Protein AF-A0A8K0T994-F1 (afdb_monomer_lite)

Sequence (136 aa):
MDVIMRNAWLGTIPQGVGILVTHGPPRAHLDLLNAGCNNLLRELWRVRPRLHVFGHIHAGAGTETAGFDGLQAAYERTVIAKGGLWDLVATVWHFVGALVTRVFKGEEFERCILVNAAMVSGMRDKLTMEAVTVVI

Organism: NCBI:txid40658

pLDDT: mean 87.73, std 12.41, range [35.34, 98.5]

InterPro domains:
  IPR029052 Metallo-dependent phosphatase-like [G3DSA:3.60.21.10] (4-81)
  IPR029052 Metallo-dependent phosphatase-like [SSF56300] (10-62)
  IPR051693 UPF0046 metallophosphoesterase [PTHR12905] (9-121)

Structure (mmCIF, N/CA/C/O backbone):
data_AF-A0A8K0T994-F1
#
_entry.id   AF-A0A8K0T994-F1
#
loop_
_atom_site.group_PDB
_atom_site.id
_atom_site.type_symbol
_atom_site.label_atom_id
_atom_site.label_alt_id
_atom_site.label_comp_id
_atom_site.label_asym_id
_atom_site.label_entity_id
_atom_site.label_seq_id
_atom_site.pdbx_PDB_ins_code
_atom_site.Cartn_x
_atom_site.Cartn_y
_atom_site.Cartn_z
_atom_site.occupancy
_atom_site.B_iso_or_equiv
_atom_site.auth_seq_id
_atom_site.auth_comp_id
_atom_site.auth_asym_id
_atom_site.auth_atom_id
_atom_site.pdbx_PDB_model_num
ATOM 1 N N . MET A 1 1 ? -10.431 4.262 -32.042 1.00 35.34 1 MET A N 1
ATOM 2 C CA . MET A 1 1 ? -10.907 3.080 -31.290 1.00 35.34 1 MET A CA 1
ATOM 3 C C . MET A 1 1 ? -10.736 3.400 -29.820 1.00 35.34 1 MET A C 1
ATOM 5 O O . MET A 1 1 ? -9.673 3.162 -29.263 1.00 35.34 1 MET A O 1
ATOM 9 N N . ASP A 1 2 ? -11.750 4.028 -29.230 1.00 36.06 2 ASP A N 1
ATOM 10 C CA . ASP A 1 2 ? -11.732 4.440 -27.828 1.00 36.06 2 ASP A CA 1
ATOM 11 C C . ASP A 1 2 ? -12.002 3.232 -26.935 1.00 36.06 2 ASP A C 1
ATOM 13 O O . ASP A 1 2 ? -13.146 2.849 -26.685 1.00 36.06 2 ASP A O 1
ATOM 17 N N . VAL A 1 3 ? -10.930 2.604 -26.454 1.00 41.84 3 VAL A N 1
ATOM 18 C CA . VAL A 1 3 ? -11.029 1.698 -25.311 1.00 41.84 3 VAL A CA 1
ATOM 19 C C . VAL A 1 3 ? -11.221 2.577 -24.082 1.00 41.84 3 VAL A C 1
ATOM 21 O O . VAL A 1 3 ? -10.267 3.020 -23.448 1.00 41.84 3 VAL A O 1
ATOM 24 N N . ILE A 1 4 ? -12.481 2.848 -23.750 1.00 46.03 4 ILE A N 1
ATOM 25 C CA . ILE A 1 4 ? -12.864 3.305 -22.416 1.00 46.03 4 ILE A CA 1
ATOM 26 C C . ILE A 1 4 ? -12.347 2.231 -21.452 1.00 46.03 4 ILE A C 1
ATOM 28 O O . ILE A 1 4 ? -12.910 1.138 -21.383 1.00 46.03 4 ILE A O 1
ATOM 32 N N . MET A 1 5 ? -11.240 2.513 -20.757 1.00 52.38 5 MET A N 1
ATOM 33 C CA . MET A 1 5 ? -10.708 1.697 -19.662 1.00 52.38 5 MET A CA 1
ATOM 34 C C . MET A 1 5 ? -11.812 1.534 -18.611 1.00 52.38 5 MET A C 1
ATOM 36 O O . MET A 1 5 ? -11.993 2.381 -17.735 1.00 52.38 5 MET A O 1
ATOM 40 N N . ARG A 1 6 ? -12.606 0.465 -18.725 1.00 62.34 6 ARG A N 1
ATOM 41 C CA . ARG A 1 6 ? -13.602 0.106 -17.719 1.00 62.34 6 ARG A CA 1
ATOM 42 C C . ARG A 1 6 ? -12.863 -0.126 -16.407 1.00 62.34 6 ARG A C 1
ATOM 44 O O . ARG A 1 6 ? -11.866 -0.843 -16.365 1.00 62.34 6 ARG A O 1
ATOM 51 N N . ASN A 1 7 ? -13.348 0.502 -15.342 1.00 77.50 7 ASN A N 1
ATOM 52 C CA . ASN A 1 7 ? -12.821 0.300 -14.003 1.00 77.50 7 ASN A CA 1
ATOM 53 C C . ASN A 1 7 ? -13.120 -1.141 -13.558 1.00 77.50 7 ASN A C 1
ATOM 55 O O . ASN A 1 7 ? -14.180 -1.406 -13.003 1.00 77.50 7 ASN A O 1
ATOM 59 N N . ALA A 1 8 ? -12.187 -2.058 -13.824 1.00 83.31 8 ALA A N 1
ATOM 60 C CA . ALA A 1 8 ? -12.325 -3.482 -13.524 1.00 83.31 8 ALA A CA 1
ATOM 61 C C . ALA A 1 8 ? -12.386 -3.796 -12.020 1.00 83.31 8 ALA A C 1
ATOM 63 O O . ALA A 1 8 ? -12.687 -4.925 -11.660 1.00 83.31 8 ALA A O 1
ATOM 64 N N . TRP A 1 9 ? -12.095 -2.819 -11.157 1.00 88.81 9 TRP A N 1
ATOM 65 C CA . TRP A 1 9 ? -11.992 -3.022 -9.716 1.00 88.81 9 TRP A CA 1
ATOM 66 C C . TRP A 1 9 ? -13.255 -2.626 -8.957 1.00 88.81 9 TRP A C 1
ATOM 68 O O . TRP A 1 9 ? -13.552 -3.248 -7.941 1.00 88.81 9 TRP A O 1
ATOM 78 N N . LEU A 1 10 ? -14.007 -1.636 -9.446 1.00 88.75 10 LEU A N 1
ATOM 79 C CA . LEU A 1 10 ? -15.107 -1.015 -8.704 1.00 88.75 10 LEU A CA 1
ATOM 80 C C . LEU A 1 10 ? -16.113 -2.046 -8.174 1.00 88.75 10 LEU A C 1
ATOM 82 O O . LEU A 1 10 ? -16.860 -2.639 -8.950 1.00 88.75 10 LEU A O 1
ATOM 86 N N . GLY A 1 11 ? -16.143 -2.232 -6.853 1.00 89.88 11 GLY A N 1
ATOM 87 C CA . GLY A 1 11 ? -17.084 -3.132 -6.181 1.00 89.88 11 GLY A CA 1
ATOM 88 C C . GLY A 1 11 ? -16.876 -4.624 -6.464 1.00 89.88 11 GLY A C 1
ATOM 89 O O . GLY A 1 11 ? -17.739 -5.426 -6.120 1.00 89.88 11 GLY A O 1
ATOM 90 N N . THR A 1 12 ? -15.764 -5.013 -7.090 1.00 93.00 12 THR A N 1
ATOM 91 C CA . THR A 1 12 ? -15.526 -6.408 -7.507 1.00 93.00 12 THR A CA 1
ATOM 92 C C . THR A 1 12 ? -14.919 -7.279 -6.414 1.00 93.00 12 THR A C 1
ATOM 94 O O . THR A 1 12 ? -15.080 -8.496 -6.447 1.00 93.00 12 THR A O 1
ATOM 97 N N . ILE A 1 13 ? -14.249 -6.675 -5.428 1.00 95.50 13 ILE A N 1
ATOM 98 C CA . ILE A 1 13 ? -13.630 -7.405 -4.317 1.00 95.50 13 ILE A CA 1
ATOM 99 C C . ILE A 1 13 ? -14.673 -7.594 -3.196 1.00 95.50 13 ILE A C 1
ATOM 101 O O . ILE A 1 13 ? -15.195 -6.610 -2.676 1.00 95.50 13 ILE A O 1
ATOM 105 N N . PRO A 1 14 ? -15.027 -8.818 -2.779 1.00 95.75 14 PRO A N 1
ATOM 106 C CA . PRO A 1 14 ? -16.007 -9.016 -1.709 1.00 95.75 14 PRO A CA 1
ATOM 107 C C . PRO A 1 14 ? -15.586 -8.369 -0.378 1.00 95.75 14 PRO A C 1
ATOM 109 O O . PRO A 1 14 ? -14.401 -8.181 -0.112 1.00 95.75 14 PRO A O 1
ATOM 112 N N . GLN A 1 15 ? -16.556 -8.041 0.478 1.00 95.81 15 GLN A N 1
ATOM 113 C CA . GLN A 1 15 ? -16.265 -7.639 1.860 1.00 95.81 15 GLN A CA 1
ATOM 114 C C . GLN A 1 15 ? -15.738 -8.827 2.681 1.00 95.81 15 GLN A C 1
ATOM 116 O O . GLN A 1 15 ? -16.050 -9.978 2.378 1.00 95.81 15 GLN A O 1
ATOM 121 N N . GLY A 1 16 ? -14.954 -8.547 3.727 1.00 93.31 16 GLY A N 1
ATOM 122 C CA . GLY A 1 16 ? -14.428 -9.577 4.636 1.00 93.31 16 GLY A CA 1
ATOM 123 C C . GLY A 1 16 ? -13.298 -10.437 4.057 1.00 93.31 16 GLY A C 1
ATOM 124 O O . GLY A 1 16 ? -12.942 -11.459 4.641 1.00 93.31 16 GLY A O 1
ATOM 125 N N . VAL A 1 17 ? -12.721 -10.047 2.916 1.00 95.50 17 VAL A N 1
ATOM 126 C CA . VAL A 1 17 ? -11.532 -10.704 2.360 1.00 95.50 17 VAL A CA 1
ATOM 127 C C . VAL A 1 17 ? -10.363 -10.527 3.326 1.00 95.50 17 VAL A C 1
ATOM 129 O O . VAL A 1 17 ? -9.909 -9.414 3.563 1.00 95.50 17 VAL A O 1
ATOM 132 N N . GLY A 1 18 ? -9.848 -11.633 3.866 1.00 96.19 18 GLY A N 1
ATOM 133 C CA . GLY A 1 18 ? -8.664 -11.608 4.729 1.00 96.19 18 GLY A CA 1
ATOM 134 C C . GLY A 1 18 ? -7.356 -11.447 3.950 1.00 96.19 18 GLY A C 1
ATOM 135 O O . GLY A 1 18 ? -6.471 -10.714 4.387 1.00 96.19 18 GLY A O 1
ATOM 136 N N . ILE A 1 19 ? -7.249 -12.113 2.794 1.00 97.81 19 ILE A N 1
ATOM 137 C CA . ILE A 1 19 ? -6.060 -12.120 1.933 1.00 97.81 19 ILE A CA 1
ATOM 138 C C . ILE A 1 19 ? -6.477 -11.776 0.504 1.00 97.81 19 ILE A C 1
ATOM 140 O O . ILE A 1 19 ? -7.279 -12.487 -0.100 1.00 97.81 19 ILE A O 1
ATOM 144 N N . LEU A 1 20 ? -5.911 -10.703 -0.040 1.00 98.12 20 LEU A N 1
ATOM 145 C CA . LEU A 1 20 ? -6.083 -10.276 -1.423 1.00 98.12 20 LEU A CA 1
A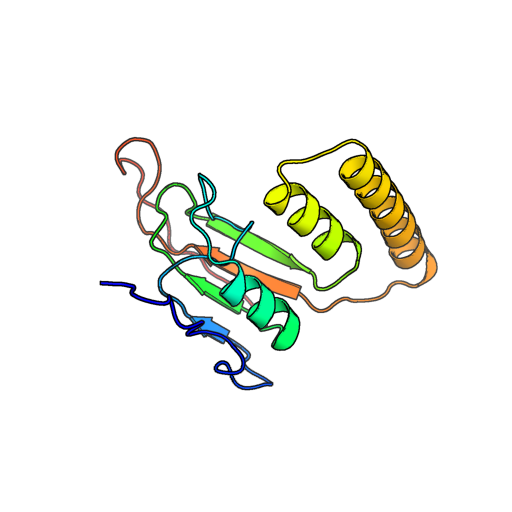TOM 146 C C . LEU A 1 20 ? -4.823 -10.621 -2.226 1.00 98.12 20 LEU A C 1
ATOM 148 O O . LEU A 1 20 ? -3.710 -10.399 -1.757 1.00 98.12 20 LEU A O 1
ATOM 152 N N . VAL A 1 21 ? -4.981 -11.131 -3.447 1.00 98.19 21 VAL A N 1
ATOM 153 C CA . VAL A 1 21 ? -3.858 -11.374 -4.365 1.00 98.19 21 VAL A CA 1
ATOM 154 C C . VAL A 1 21 ? -4.156 -10.716 -5.705 1.00 98.19 21 VAL A C 1
ATOM 156 O O . VAL A 1 21 ? -5.213 -10.954 -6.288 1.00 98.19 21 VAL A O 1
ATOM 159 N N . THR A 1 22 ? -3.240 -9.887 -6.203 1.00 97.38 22 THR A N 1
ATOM 160 C CA . THR A 1 22 ? -3.368 -9.218 -7.508 1.00 97.38 22 THR A CA 1
ATOM 161 C C . THR A 1 22 ? -2.077 -9.316 -8.308 1.00 97.38 22 THR A C 1
ATOM 163 O O . THR A 1 22 ? -1.021 -9.637 -7.778 1.00 97.38 22 THR A O 1
ATOM 166 N N . HIS A 1 23 ? -2.142 -9.038 -9.611 1.00 96.19 23 HIS A N 1
ATOM 167 C CA . HIS A 1 23 ? -0.940 -9.055 -10.445 1.00 96.19 23 HIS A CA 1
ATOM 168 C C . HIS A 1 23 ? 0.027 -7.913 -10.097 1.00 96.19 23 HIS A C 1
ATOM 170 O O . HIS A 1 23 ? 1.206 -8.152 -9.853 1.00 96.19 23 HIS A O 1
ATOM 176 N N . GLY A 1 24 ? -0.482 -6.678 -10.077 1.00 95.56 24 GLY A N 1
ATOM 177 C CA . GLY A 1 24 ? 0.297 -5.469 -9.813 1.00 95.56 24 GLY A CA 1
ATOM 178 C C . GLY A 1 24 ? -0.129 -4.742 -8.535 1.00 95.56 24 GLY A C 1
ATOM 179 O O . GLY A 1 24 ? -1.154 -5.104 -7.941 1.00 95.56 24 GLY A O 1
ATOM 180 N N . PRO A 1 25 ? 0.647 -3.723 -8.130 1.00 97.75 25 PRO A N 1
ATOM 181 C CA . PRO A 1 25 ? 0.458 -3.013 -6.873 1.00 97.75 25 PRO A CA 1
ATOM 182 C C . PRO A 1 25 ? -0.739 -2.048 -6.892 1.00 97.75 25 PRO A C 1
ATOM 184 O O . PRO A 1 25 ? -1.127 -1.530 -7.954 1.00 97.75 25 PRO A O 1
ATOM 187 N N . PRO A 1 26 ? -1.312 -1.742 -5.712 1.00 97.50 26 PRO A N 1
ATOM 188 C CA . PRO A 1 26 ? -2.130 -0.551 -5.557 1.00 97.50 26 PRO A CA 1
ATOM 189 C C . PRO A 1 26 ? -1.260 0.700 -5.735 1.00 97.50 26 PRO A C 1
ATOM 191 O O . PRO A 1 26 ? -0.039 0.670 -5.610 1.00 97.50 26 PRO A O 1
ATOM 194 N N . ARG A 1 27 ? -1.895 1.820 -6.068 1.00 97.06 27 ARG A N 1
ATOM 195 C CA . ARG A 1 27 ? -1.211 3.112 -6.142 1.00 97.06 27 ARG A CA 1
ATOM 196 C C . ARG A 1 27 ? -0.528 3.464 -4.812 1.00 97.06 27 ARG A C 1
ATOM 198 O O . ARG A 1 27 ? -1.114 3.208 -3.771 1.00 97.06 27 ARG A O 1
ATOM 205 N N . ALA A 1 28 ? 0.616 4.148 -4.885 1.00 96.38 28 ALA A N 1
ATOM 206 C CA . ALA A 1 28 ? 1.372 4.723 -3.766 1.00 96.38 28 ALA A CA 1
ATOM 207 C C . ALA A 1 28 ? 2.068 3.716 -2.834 1.00 96.38 28 ALA A C 1
ATOM 209 O O . ALA A 1 28 ? 2.684 4.135 -1.859 1.00 96.38 28 ALA A O 1
ATOM 210 N N . HIS A 1 29 ? 2.017 2.421 -3.150 1.00 97.69 29 HIS A N 1
ATOM 211 C CA . HIS A 1 29 ? 2.583 1.363 -2.322 1.00 97.69 29 HIS A CA 1
ATOM 212 C C . HIS A 1 29 ? 3.379 0.380 -3.160 1.00 97.69 29 HIS A C 1
ATOM 214 O O . HIS A 1 29 ? 2.816 -0.328 -3.998 1.00 97.69 29 HIS A O 1
ATOM 220 N N . LEU A 1 30 ? 4.693 0.326 -2.926 1.00 96.56 30 LEU A N 1
ATOM 221 C CA . LEU A 1 30 ? 5.620 -0.546 -3.659 1.00 96.56 30 LEU A CA 1
ATOM 222 C C . LEU A 1 30 ? 5.457 -0.445 -5.199 1.00 96.56 30 LEU A C 1
ATOM 224 O O . LEU A 1 30 ? 5.752 -1.385 -5.939 1.00 96.56 30 LEU A O 1
ATOM 228 N N . ASP A 1 31 ? 4.992 0.712 -5.688 1.00 95.69 31 ASP A N 1
ATOM 229 C CA . ASP A 1 31 ? 4.537 0.954 -7.058 1.00 95.69 31 ASP A CA 1
ATOM 230 C C . ASP A 1 31 ? 5.480 1.885 -7.827 1.00 95.69 31 ASP A C 1
ATOM 232 O O . ASP A 1 31 ? 5.063 2.860 -8.462 1.00 95.69 31 ASP A O 1
ATOM 236 N N . LEU A 1 32 ? 6.780 1.576 -7.746 1.00 92.12 32 LEU A N 1
ATOM 237 C CA . LEU A 1 32 ? 7.866 2.404 -8.266 1.00 92.12 32 LEU A CA 1
ATOM 238 C C . LEU A 1 32 ? 7.546 3.012 -9.640 1.00 92.12 32 LEU A C 1
ATOM 240 O O . LEU A 1 32 ? 7.015 2.350 -10.532 1.00 92.12 32 LEU A O 1
ATOM 244 N N . LEU A 1 33 ? 7.910 4.287 -9.804 1.00 89.00 33 LEU A N 1
ATOM 245 C CA . LEU A 1 33 ? 7.577 5.094 -10.980 1.00 89.00 33 LEU A CA 1
ATOM 246 C C . LEU A 1 33 ? 6.074 5.215 -11.219 1.00 89.00 33 LEU A C 1
ATOM 248 O O . LEU A 1 33 ? 5.645 5.385 -12.359 1.00 89.00 33 LEU A O 1
ATOM 252 N N . ASN A 1 34 ? 5.281 5.234 -10.146 1.00 91.94 34 ASN A N 1
ATOM 253 C CA . ASN A 1 34 ? 3.867 5.549 -10.233 1.00 91.94 34 ASN A CA 1
ATOM 254 C C . ASN A 1 34 ? 3.092 4.512 -11.077 1.00 91.94 34 ASN A C 1
ATOM 256 O O . ASN A 1 34 ? 2.131 4.881 -11.755 1.00 91.94 34 ASN A O 1
ATOM 260 N N . ALA A 1 35 ? 3.505 3.242 -11.045 1.00 94.00 35 ALA A N 1
ATOM 261 C CA . ALA A 1 35 ? 2.948 2.171 -11.877 1.00 94.00 35 ALA A CA 1
ATOM 262 C C . ALA A 1 35 ? 1.705 1.486 -11.268 1.00 94.00 35 ALA A C 1
ATOM 264 O O . ALA A 1 35 ? 1.090 0.632 -11.908 1.00 94.00 35 ALA A O 1
ATOM 265 N N . GLY A 1 36 ? 1.328 1.844 -10.038 1.00 94.94 36 GLY A N 1
ATOM 266 C CA . GLY A 1 36 ? 0.219 1.230 -9.311 1.00 94.94 36 GLY A CA 1
ATOM 267 C C . GLY A 1 36 ? -1.156 1.752 -9.723 1.00 94.94 36 GLY A C 1
ATOM 268 O O . GLY A 1 36 ? -1.309 2.841 -10.287 1.00 94.94 36 GLY A O 1
ATOM 269 N N . CYS A 1 37 ? -2.193 0.971 -9.419 1.00 95.25 37 CYS A N 1
ATOM 270 C CA . CYS A 1 37 ? -3.563 1.268 -9.834 1.00 95.25 37 CYS A CA 1
ATOM 271 C C . CYS A 1 37 ? -4.346 2.082 -8.785 1.00 95.25 37 CYS A C 1
ATOM 273 O O . CYS A 1 37 ? -4.582 1.621 -7.668 1.00 95.25 37 CYS A O 1
ATOM 275 N N . ASN A 1 38 ? -4.849 3.259 -9.182 1.00 95.31 38 ASN A N 1
ATOM 276 C CA . ASN A 1 38 ? -5.700 4.113 -8.335 1.00 95.31 38 ASN A CA 1
ATOM 277 C C . ASN A 1 38 ? -7.007 3.427 -7.911 1.00 95.31 38 ASN A C 1
ATOM 279 O O . ASN A 1 38 ? -7.483 3.618 -6.797 1.00 95.31 38 ASN A O 1
ATOM 283 N N . ASN A 1 39 ? -7.620 2.650 -8.808 1.00 95.38 39 ASN A N 1
ATOM 284 C CA . ASN A 1 39 ? -8.886 1.985 -8.502 1.00 95.38 39 ASN A CA 1
ATOM 285 C C . ASN A 1 39 ? -8.692 0.807 -7.546 1.00 95.38 39 ASN A C 1
ATOM 287 O O . ASN A 1 39 ? -9.540 0.597 -6.688 1.00 95.38 39 ASN A O 1
ATOM 291 N N . LEU A 1 40 ? -7.562 0.101 -7.642 1.00 96.44 40 LEU A N 1
ATOM 292 C CA . LEU A 1 40 ? -7.205 -0.934 -6.676 1.00 96.44 40 LEU A CA 1
ATOM 293 C C . LEU A 1 40 ? -6.990 -0.329 -5.282 1.00 96.44 40 LEU A C 1
ATOM 295 O O . LEU A 1 40 ? -7.545 -0.842 -4.320 1.00 96.44 40 LEU A O 1
ATOM 299 N N . LEU A 1 41 ? -6.292 0.810 -5.179 1.00 97.25 41 LEU A N 1
ATOM 300 C CA . LEU A 1 41 ? -6.134 1.522 -3.903 1.00 97.25 41 LEU A CA 1
ATOM 301 C C . LEU A 1 41 ? -7.490 1.888 -3.269 1.00 97.25 41 LEU A C 1
ATOM 303 O O . LEU A 1 41 ? -7.694 1.695 -2.075 1.00 97.25 41 LEU A O 1
ATOM 307 N N . ARG A 1 42 ? -8.457 2.355 -4.071 1.00 95.94 42 ARG A N 1
ATOM 308 C CA . ARG A 1 42 ? -9.820 2.641 -3.581 1.00 95.94 42 ARG A CA 1
ATOM 309 C C . ARG A 1 42 ? -10.521 1.397 -3.037 1.00 95.94 42 ARG A C 1
ATOM 311 O O . ARG A 1 42 ? -11.213 1.486 -2.027 1.00 95.94 42 ARG A O 1
ATOM 318 N N . GLU A 1 43 ? -10.354 0.250 -3.690 1.00 96.75 43 GLU A N 1
ATOM 319 C CA . GLU A 1 43 ? -10.916 -1.005 -3.193 1.00 96.75 43 GLU A CA 1
ATOM 320 C C . GLU A 1 43 ? -10.222 -1.484 -1.911 1.00 96.75 43 GLU A C 1
ATOM 322 O O . GLU A 1 43 ? -10.903 -2.001 -1.028 1.00 96.75 43 GLU A O 1
ATOM 327 N N . LEU A 1 44 ? -8.912 -1.249 -1.752 1.00 96.88 44 LEU A N 1
ATOM 328 C CA . LEU A 1 44 ? -8.208 -1.525 -0.493 1.00 96.88 44 LEU A CA 1
ATOM 329 C C . LEU A 1 44 ? -8.829 -0.746 0.670 1.00 96.88 44 LEU A C 1
ATOM 331 O O . LEU A 1 44 ? -9.149 -1.346 1.690 1.00 96.88 44 LEU A O 1
ATOM 335 N N . TRP A 1 45 ? -9.090 0.553 0.500 1.00 97.06 45 TRP A N 1
ATOM 336 C CA . TRP A 1 45 ? -9.766 1.373 1.516 1.00 97.06 45 TRP A CA 1
ATOM 337 C C . TRP A 1 45 ? -11.172 0.885 1.874 1.00 97.06 45 TRP A C 1
ATOM 339 O O . TRP A 1 45 ? -11.632 1.089 3.004 1.00 97.06 45 TRP A O 1
ATOM 349 N N . ARG A 1 46 ? -11.861 0.259 0.912 1.00 96.31 46 ARG A N 1
ATOM 350 C CA . ARG A 1 46 ? -13.223 -0.259 1.073 1.00 96.31 46 ARG A CA 1
ATOM 351 C C . ARG A 1 46 ? -13.268 -1.624 1.758 1.00 96.31 46 ARG A C 1
ATOM 353 O O . ARG A 1 46 ? -14.206 -1.871 2.511 1.00 96.31 46 ARG A O 1
ATOM 360 N N . VAL A 1 47 ? -12.332 -2.513 1.427 1.00 96.81 47 VAL A N 1
ATOM 361 C CA . VAL A 1 47 ? -12.346 -3.928 1.844 1.00 96.81 47 VAL A CA 1
ATOM 362 C C . VAL A 1 47 ? -11.421 -4.197 3.025 1.00 96.81 47 VAL A C 1
ATOM 364 O O . VAL A 1 47 ? -11.744 -5.037 3.856 1.00 96.81 47 VAL A O 1
ATOM 367 N N . ARG A 1 48 ? -10.296 -3.479 3.102 1.00 97.06 48 ARG A N 1
ATOM 368 C CA . ARG A 1 48 ? -9.320 -3.517 4.200 1.00 97.06 48 ARG A CA 1
ATOM 369 C C . ARG A 1 48 ? -8.841 -4.933 4.563 1.00 97.06 48 ARG A C 1
ATOM 371 O O . ARG A 1 48 ? -9.013 -5.371 5.700 1.00 97.06 48 ARG A O 1
ATOM 378 N N . PRO A 1 49 ? -8.247 -5.675 3.607 1.00 97.19 49 PRO A N 1
ATOM 379 C CA . PRO A 1 49 ? -7.708 -6.999 3.897 1.00 97.19 49 PRO A CA 1
ATOM 380 C C . PRO A 1 49 ? -6.562 -6.929 4.915 1.00 97.19 49 PRO A C 1
ATOM 382 O O . PRO A 1 49 ? -5.905 -5.900 5.059 1.00 97.19 49 PRO A O 1
ATOM 385 N N . ARG A 1 50 ? -6.280 -8.047 5.593 1.00 96.94 50 ARG A N 1
ATOM 386 C CA . ARG A 1 50 ? -5.129 -8.166 6.511 1.00 96.94 50 ARG A CA 1
ATOM 387 C C . ARG A 1 50 ? -3.815 -8.315 5.744 1.00 96.94 50 ARG A C 1
ATOM 389 O O . ARG A 1 50 ? -2.773 -7.860 6.209 1.00 96.94 50 ARG A O 1
ATOM 396 N N . LEU A 1 51 ? -3.871 -8.946 4.570 1.00 98.25 51 LEU A N 1
ATOM 397 C CA . LEU A 1 51 ? -2.735 -9.163 3.678 1.00 98.25 51 LEU A CA 1
ATOM 398 C C . LEU A 1 51 ? -3.131 -8.891 2.227 1.00 98.25 51 LEU A C 1
ATOM 400 O O . LEU A 1 51 ? -4.148 -9.394 1.751 1.00 98.25 51 LEU A O 1
ATOM 404 N N . HIS A 1 52 ? -2.287 -8.168 1.500 1.00 98.31 52 HIS A N 1
ATOM 405 C CA . HIS A 1 52 ? -2.375 -8.017 0.054 1.00 98.31 52 HIS A CA 1
ATOM 406 C C . HIS A 1 52 ? -1.037 -8.383 -0.587 1.00 98.31 52 HIS A C 1
ATOM 408 O O . HIS A 1 52 ? -0.024 -7.728 -0.355 1.00 98.31 52 HIS A O 1
ATOM 414 N N . VAL A 1 53 ? -1.039 -9.444 -1.392 1.00 98.50 53 VAL A N 1
ATOM 415 C CA . VAL A 1 53 ? 0.137 -9.924 -2.123 1.00 98.50 53 VAL A CA 1
ATOM 416 C C . VAL A 1 53 ? 0.026 -9.541 -3.594 1.00 98.50 53 VAL A C 1
ATOM 418 O O . VAL A 1 53 ? -1.021 -9.716 -4.220 1.00 98.50 53 VAL A O 1
ATOM 421 N N . PHE A 1 54 ? 1.111 -9.033 -4.161 1.00 98.12 54 PHE A N 1
ATOM 422 C CA . PHE A 1 54 ? 1.198 -8.658 -5.567 1.00 98.12 54 PHE A CA 1
ATOM 423 C C . PHE A 1 54 ? 2.632 -8.767 -6.089 1.00 98.12 54 PHE A C 1
ATOM 425 O O . PHE A 1 54 ? 3.531 -9.200 -5.374 1.00 98.12 54 PHE A O 1
ATOM 432 N N . GLY A 1 55 ? 2.849 -8.414 -7.355 1.00 95.00 55 GLY A N 1
ATOM 433 C CA . GLY A 1 55 ? 4.165 -8.422 -7.982 1.00 95.00 55 GLY A CA 1
ATOM 434 C C . GLY A 1 55 ? 4.261 -7.391 -9.099 1.00 95.00 55 GLY A C 1
ATOM 435 O O . GLY A 1 55 ? 3.870 -6.235 -8.930 1.00 95.00 55 GLY A O 1
ATOM 436 N N . HIS A 1 56 ? 4.762 -7.834 -10.256 1.00 95.00 56 HIS A N 1
ATOM 437 C CA . HIS A 1 56 ? 4.884 -7.082 -11.513 1.00 95.00 56 HIS A CA 1
ATOM 438 C C . HIS A 1 56 ? 5.921 -5.947 -11.508 1.00 95.00 56 HIS A C 1
ATOM 440 O O . HIS A 1 56 ? 6.672 -5.803 -12.469 1.00 95.00 56 HIS A O 1
ATOM 446 N N . ILE A 1 57 ? 6.017 -5.171 -10.429 1.00 94.69 57 ILE A N 1
ATOM 447 C CA . ILE A 1 57 ? 6.977 -4.073 -10.301 1.00 94.69 57 ILE A CA 1
ATOM 448 C C . ILE A 1 57 ? 8.198 -4.569 -9.528 1.00 94.69 57 ILE A C 1
ATOM 450 O O . ILE A 1 57 ? 8.270 -4.429 -8.311 1.00 94.69 57 ILE A O 1
ATOM 454 N N . HIS A 1 58 ? 9.160 -5.165 -10.238 1.00 94.81 58 HIS A N 1
ATOM 455 C CA . HIS A 1 58 ? 10.359 -5.792 -9.650 1.00 94.81 58 HIS A CA 1
ATOM 456 C C . HIS A 1 58 ? 11.149 -4.842 -8.748 1.00 94.81 58 HIS A C 1
ATOM 458 O O . HIS A 1 58 ? 11.522 -5.167 -7.626 1.00 94.81 58 HIS A O 1
ATOM 464 N N . ALA A 1 59 ? 11.326 -3.604 -9.198 1.00 92.38 59 ALA A N 1
ATOM 465 C CA . ALA A 1 59 ? 12.046 -2.593 -8.438 1.00 92.38 59 ALA A CA 1
ATOM 466 C C . ALA A 1 59 ? 11.291 -2.103 -7.180 1.00 92.38 59 ALA A C 1
ATOM 468 O O . ALA A 1 59 ? 11.856 -1.361 -6.383 1.00 92.38 59 ALA A O 1
ATOM 469 N N . GLY A 1 60 ? 10.033 -2.518 -6.999 1.00 92.62 60 GLY A N 1
ATOM 470 C CA . GLY A 1 60 ? 9.252 -2.330 -5.778 1.00 92.62 60 GLY A CA 1
ATOM 471 C C . GLY A 1 60 ? 9.199 -3.569 -4.877 1.00 92.62 60 GLY A C 1
ATOM 472 O O . GLY A 1 60 ? 8.394 -3.570 -3.952 1.00 92.62 60 GLY A O 1
ATOM 473 N N . ALA A 1 61 ? 9.972 -4.632 -5.146 1.00 95.62 61 ALA A N 1
ATOM 474 C CA . ALA A 1 61 ? 9.990 -5.836 -4.311 1.00 95.62 61 ALA A CA 1
ATOM 475 C C . ALA A 1 61 ? 10.244 -5.484 -2.836 1.00 95.62 61 ALA A C 1
ATOM 477 O O . ALA A 1 61 ? 11.183 -4.749 -2.523 1.00 95.62 61 ALA A O 1
ATOM 478 N N . GLY A 1 62 ? 9.414 -6.002 -1.931 1.00 94.94 62 GLY A N 1
ATOM 479 C CA . GLY A 1 62 ? 9.477 -5.621 -0.524 1.00 94.94 62 GLY A CA 1
ATOM 480 C C . GLY A 1 62 ? 8.175 -5.838 0.235 1.00 94.94 62 GLY A C 1
ATOM 481 O O . GLY A 1 62 ? 7.215 -6.418 -0.273 1.00 94.94 62 GLY A O 1
ATOM 482 N N . THR A 1 63 ? 8.168 -5.381 1.486 1.00 97.00 63 THR A N 1
ATOM 483 C CA . THR A 1 63 ? 7.014 -5.444 2.388 1.00 97.00 63 THR A CA 1
ATOM 484 C C . THR A 1 63 ? 6.753 -4.072 2.992 1.00 97.00 63 THR A C 1
ATOM 486 O O . THR A 1 63 ? 7.687 -3.376 3.386 1.00 97.00 63 THR A O 1
ATOM 489 N N . GLU A 1 64 ? 5.484 -3.699 3.086 1.00 96.50 64 GLU A N 1
ATOM 490 C CA . GLU A 1 64 ? 5.015 -2.454 3.691 1.00 96.50 64 GLU A CA 1
ATOM 491 C C . GLU A 1 64 ? 3.800 -2.745 4.586 1.00 96.50 64 GLU A C 1
ATOM 493 O O . GLU A 1 64 ? 3.133 -3.768 4.440 1.00 96.50 64 GLU A O 1
ATOM 498 N N . THR A 1 65 ? 3.506 -1.866 5.543 1.00 95.94 65 THR A N 1
ATOM 499 C CA . THR A 1 65 ? 2.236 -1.884 6.279 1.00 95.94 65 THR A CA 1
ATOM 500 C C . THR A 1 65 ? 1.481 -0.595 6.000 1.00 95.94 65 THR A C 1
ATOM 502 O O . THR A 1 65 ? 1.997 0.480 6.291 1.00 95.94 65 THR A O 1
ATOM 505 N N . ALA A 1 66 ? 0.258 -0.714 5.490 1.00 95.69 66 ALA A N 1
ATOM 506 C CA . ALA A 1 66 ? -0.645 0.411 5.275 1.00 95.69 66 ALA A CA 1
ATOM 507 C C . ALA A 1 66 ? -1.734 0.421 6.353 1.00 95.69 66 ALA A C 1
ATOM 509 O O . ALA A 1 66 ? -2.339 -0.616 6.643 1.00 95.69 66 ALA A O 1
ATOM 510 N N . GLY A 1 67 ? -1.963 1.582 6.966 1.00 94.00 67 GLY A N 1
ATOM 511 C CA . GLY A 1 67 ? -3.109 1.798 7.853 1.00 94.00 67 GLY A CA 1
ATOM 512 C C . GLY A 1 67 ? -4.374 2.145 7.070 1.00 94.00 67 GLY A C 1
ATOM 513 O O . GLY A 1 67 ? -4.337 2.318 5.861 1.00 94.00 67 GLY A O 1
ATOM 514 N N . PHE A 1 68 ? -5.499 2.302 7.758 1.00 93.38 68 PHE A N 1
ATOM 515 C CA . PHE A 1 68 ? -6.723 2.859 7.166 1.00 93.38 68 PHE A CA 1
ATOM 516 C C . PHE A 1 68 ? -7.216 4.071 7.967 1.00 93.38 68 PHE A C 1
ATOM 518 O O . PHE A 1 68 ? -8.383 4.157 8.350 1.00 93.38 68 PHE A O 1
ATOM 525 N N . ASP A 1 69 ? -6.301 5.008 8.236 1.00 89.19 69 ASP A N 1
ATOM 526 C CA . ASP A 1 69 ? -6.527 6.212 9.039 1.00 89.19 69 ASP A CA 1
ATOM 527 C C . ASP A 1 69 ? -6.275 7.526 8.268 1.00 89.19 69 ASP A C 1
ATOM 529 O O . ASP A 1 69 ? -5.839 7.556 7.116 1.00 89.19 69 ASP A O 1
ATOM 533 N N . GLY A 1 70 ? -6.560 8.662 8.907 1.00 85.00 70 GLY A N 1
ATOM 534 C CA . GLY A 1 70 ? -6.401 9.970 8.266 1.00 85.00 70 GLY A CA 1
ATOM 535 C C . GLY A 1 70 ? -4.965 10.292 7.833 1.00 85.00 70 GLY A C 1
ATOM 536 O O . GLY A 1 70 ? -4.783 11.020 6.857 1.00 85.00 70 GLY A O 1
ATOM 537 N N . LEU A 1 71 ? -3.952 9.752 8.519 1.00 86.56 71 LEU A N 1
ATOM 538 C CA . LEU A 1 71 ? -2.552 9.973 8.165 1.00 86.56 71 LEU A CA 1
ATOM 539 C C . LEU A 1 71 ? -2.195 9.204 6.893 1.00 86.56 71 LEU A C 1
ATOM 541 O O . LEU A 1 71 ? -1.614 9.791 5.979 1.00 86.56 71 LEU A O 1
ATOM 545 N N . GLN A 1 72 ? -2.607 7.939 6.803 1.00 91.88 72 GLN A N 1
ATOM 546 C CA . GLN A 1 72 ? -2.435 7.142 5.593 1.00 91.88 72 GLN A CA 1
ATOM 547 C C . GLN A 1 72 ? -3.103 7.821 4.386 1.00 91.88 72 GLN A C 1
ATOM 549 O O . GLN A 1 72 ? -2.479 7.997 3.340 1.00 91.88 72 GLN A O 1
ATOM 554 N N . ALA A 1 73 ? -4.347 8.287 4.544 1.00 90.69 73 ALA A N 1
ATOM 555 C CA . ALA A 1 73 ? -5.069 8.969 3.471 1.00 90.69 73 ALA A CA 1
ATOM 556 C C . ALA A 1 73 ? -4.366 10.263 3.009 1.00 90.69 73 ALA A C 1
ATOM 558 O O . ALA A 1 73 ? -4.371 10.588 1.817 1.00 90.69 73 ALA A O 1
ATOM 559 N N . ALA A 1 74 ? -3.761 11.014 3.937 1.00 86.31 74 ALA A N 1
ATOM 560 C CA . ALA A 1 74 ? -3.003 12.225 3.624 1.00 86.31 74 ALA A CA 1
ATOM 561 C C . ALA A 1 74 ? -1.691 11.914 2.885 1.00 86.31 74 ALA A C 1
ATOM 563 O O . ALA A 1 74 ? -1.362 12.590 1.904 1.00 86.31 74 ALA A O 1
ATOM 564 N N . TYR A 1 75 ? -0.980 10.867 3.312 1.00 90.06 75 TYR A N 1
ATOM 565 C CA . TYR A 1 75 ? 0.215 10.370 2.633 1.00 90.06 75 TYR A CA 1
ATOM 566 C C . TYR A 1 75 ? -0.098 9.985 1.182 1.00 90.06 75 TYR A C 1
ATOM 568 O O . TYR A 1 75 ? 0.490 10.540 0.252 1.00 90.06 75 TYR A O 1
ATOM 576 N N . GLU A 1 76 ? -1.081 9.109 0.972 1.00 94.06 76 GLU A N 1
ATOM 577 C CA . GLU A 1 76 ? -1.448 8.631 -0.363 1.00 94.06 76 GLU A CA 1
ATOM 578 C C . GLU A 1 76 ? -1.909 9.770 -1.270 1.00 94.06 76 GLU A C 1
ATOM 580 O O . GLU A 1 76 ? -1.516 9.836 -2.436 1.00 94.06 76 GLU A O 1
ATOM 585 N N . ARG A 1 77 ? -2.702 10.713 -0.739 1.00 90.44 77 ARG A N 1
ATOM 586 C CA . ARG A 1 77 ? -3.110 11.912 -1.481 1.00 90.44 77 ARG A CA 1
ATOM 587 C C . ARG A 1 77 ? -1.900 12.711 -1.946 1.00 90.44 77 ARG A C 1
ATOM 589 O O . ARG A 1 77 ? -1.858 13.082 -3.114 1.00 90.44 77 ARG A O 1
ATOM 596 N N . THR A 1 78 ? -0.922 12.928 -1.072 1.00 87.88 78 THR A N 1
ATOM 597 C CA . THR A 1 78 ? 0.308 13.661 -1.401 1.00 87.88 78 THR A CA 1
ATOM 598 C C . THR A 1 78 ? 1.097 12.954 -2.503 1.00 87.88 78 THR A C 1
ATOM 600 O O . THR A 1 78 ? 1.512 13.592 -3.474 1.00 87.88 78 THR A O 1
ATOM 603 N N . VAL A 1 79 ? 1.252 11.628 -2.410 1.00 89.25 79 VAL A N 1
ATOM 604 C CA . VAL A 1 79 ? 1.930 10.816 -3.437 1.00 89.25 79 VAL A CA 1
ATOM 605 C C . VAL A 1 79 ? 1.189 10.886 -4.778 1.00 89.25 79 VAL A C 1
ATOM 607 O O . VAL A 1 79 ? 1.807 11.049 -5.832 1.00 89.25 79 VAL A O 1
ATOM 610 N N . ILE A 1 80 ? -0.143 10.808 -4.761 1.00 90.44 80 ILE A N 1
ATOM 611 C CA . ILE A 1 80 ? -0.981 10.864 -5.967 1.00 90.44 80 ILE A CA 1
ATOM 612 C C . ILE A 1 80 ? -0.961 12.256 -6.606 1.00 90.44 80 ILE A C 1
ATOM 614 O O . ILE A 1 80 ? -0.827 12.356 -7.826 1.00 90.44 80 ILE A O 1
ATOM 618 N N . ALA A 1 81 ? -1.065 13.312 -5.800 1.00 87.38 81 ALA A N 1
ATOM 619 C CA . ALA A 1 81 ? -1.041 14.703 -6.246 1.00 87.38 81 ALA A CA 1
ATOM 620 C C . ALA A 1 81 ? 0.349 15.155 -6.724 1.00 87.38 81 ALA A C 1
ATOM 622 O O . ALA A 1 81 ? 0.452 16.155 -7.431 1.00 87.38 81 ALA A O 1
ATOM 623 N N . LYS A 1 82 ? 1.405 14.389 -6.403 1.00 84.06 82 LYS A N 1
ATOM 624 C CA . LYS A 1 82 ? 2.821 14.749 -6.599 1.00 84.06 82 LYS A CA 1
ATOM 625 C C . LYS A 1 82 ? 3.247 15.965 -5.762 1.00 84.06 82 LYS A C 1
ATOM 627 O O . LYS A 1 82 ? 4.187 16.671 -6.125 1.00 84.06 82 LYS A O 1
ATOM 632 N N . GLY A 1 83 ? 2.584 16.154 -4.621 1.00 82.00 83 GLY A N 1
ATOM 633 C CA . GLY A 1 83 ? 2.845 17.207 -3.646 1.00 82.00 83 GLY A CA 1
ATOM 634 C C . GLY A 1 83 ? 2.183 18.556 -3.940 1.00 82.00 83 GLY A C 1
ATOM 635 O O . GLY A 1 83 ? 1.546 18.773 -4.966 1.00 82.00 83 GLY A O 1
ATOM 636 N N . GLY A 1 84 ? 2.384 19.486 -3.005 1.00 83.69 84 GLY A N 1
ATOM 637 C CA . GLY A 1 84 ? 1.823 20.833 -3.027 1.00 83.69 84 GLY A CA 1
ATOM 638 C C . GLY A 1 84 ? 1.840 21.450 -1.628 1.00 83.69 84 GLY A C 1
ATOM 639 O O . GLY A 1 84 ? 1.908 20.735 -0.629 1.00 83.69 84 GLY A O 1
ATOM 640 N N . LEU A 1 85 ? 1.771 22.782 -1.534 1.00 83.62 85 LEU A N 1
ATOM 641 C CA . LEU A 1 85 ? 1.754 23.468 -0.233 1.00 83.62 85 LEU A CA 1
ATOM 642 C C . LEU A 1 85 ? 0.550 23.032 0.620 1.00 83.62 85 LEU A C 1
ATOM 644 O O . LEU A 1 85 ? 0.683 22.816 1.821 1.00 83.62 85 LEU A O 1
ATOM 648 N N . TRP A 1 86 ? -0.610 22.842 -0.012 1.00 79.56 86 TRP A N 1
ATOM 649 C CA . TRP A 1 86 ? -1.815 22.354 0.658 1.00 79.56 86 TRP A CA 1
ATOM 650 C C . TRP A 1 86 ? -1.703 20.892 1.106 1.00 79.56 86 TRP A C 1
ATOM 652 O O . TRP A 1 86 ? -2.146 20.573 2.207 1.00 79.56 86 TRP A O 1
ATOM 662 N N . ASP A 1 87 ? -1.070 20.025 0.309 1.00 80.62 87 ASP A N 1
ATOM 663 C CA . ASP A 1 87 ? -0.835 18.621 0.680 1.00 80.62 87 ASP A CA 1
ATOM 664 C C . ASP A 1 87 ? 0.129 18.509 1.865 1.00 80.62 87 ASP A C 1
ATOM 666 O O . ASP A 1 87 ? -0.086 17.703 2.772 1.00 80.62 87 ASP A O 1
ATOM 670 N N . LEU A 1 88 ? 1.147 19.376 1.913 1.00 81.56 88 LEU A N 1
ATOM 671 C CA . LEU A 1 88 ? 2.054 19.481 3.053 1.00 81.56 88 LEU A CA 1
ATOM 672 C C . LEU A 1 88 ? 1.302 19.896 4.324 1.00 81.56 88 LEU A C 1
ATOM 674 O O . LEU A 1 88 ? 1.439 19.243 5.356 1.00 81.56 88 LEU A O 1
ATOM 678 N N . VAL A 1 89 ? 0.479 20.948 4.249 1.00 84.88 89 VAL A N 1
ATOM 679 C CA . VAL A 1 89 ? -0.324 21.421 5.390 1.00 84.88 89 VAL A CA 1
ATOM 680 C C . VAL A 1 89 ? -1.284 20.334 5.877 1.00 84.88 89 VAL A C 1
ATOM 682 O O . VAL A 1 89 ? -1.346 20.070 7.077 1.00 84.88 89 VAL A O 1
ATOM 685 N N . ALA A 1 90 ? -1.996 19.666 4.965 1.00 78.81 90 ALA A N 1
ATOM 686 C CA . ALA A 1 90 ? -2.898 18.570 5.309 1.00 78.81 90 ALA A CA 1
ATOM 687 C C . ALA A 1 90 ? -2.149 17.400 5.967 1.00 78.81 90 ALA A C 1
ATOM 689 O O . ALA A 1 90 ? -2.595 16.885 6.991 1.00 78.81 90 ALA A O 1
ATOM 690 N N . THR A 1 91 ? -0.987 17.016 5.429 1.00 80.38 91 THR A N 1
ATOM 691 C CA . THR A 1 91 ? -0.145 15.951 5.994 1.00 80.38 91 THR A CA 1
ATOM 692 C C . THR A 1 91 ? 0.306 16.292 7.412 1.00 80.38 91 THR A C 1
ATOM 694 O O . THR A 1 91 ? 0.163 15.465 8.309 1.00 80.38 91 THR A O 1
ATOM 697 N N . VAL A 1 92 ? 0.777 17.522 7.650 1.00 86.25 92 VAL A N 1
ATOM 698 C CA . VAL A 1 92 ? 1.168 17.988 8.991 1.00 86.25 92 VAL A CA 1
ATOM 699 C C . VAL A 1 92 ? -0.026 17.967 9.948 1.00 86.25 92 VAL A C 1
ATOM 701 O O . VAL A 1 92 ? 0.098 17.469 11.065 1.00 86.25 92 VAL A O 1
ATOM 704 N N . TRP A 1 93 ? -1.195 18.444 9.512 1.00 84.62 93 TRP A N 1
ATOM 705 C CA . TRP A 1 93 ? -2.414 18.438 10.325 1.00 84.62 93 TRP A CA 1
ATOM 706 C C . TRP A 1 93 ? -2.834 17.019 10.734 1.00 84.62 93 TRP A C 1
ATOM 708 O O . TRP A 1 93 ? -3.065 16.754 11.915 1.00 84.62 93 TRP A O 1
ATOM 718 N N . HIS A 1 94 ? -2.890 16.085 9.780 1.00 82.06 94 HIS A N 1
ATOM 719 C CA . HIS A 1 94 ? -3.248 14.692 10.051 1.00 82.06 94 HIS A CA 1
ATOM 720 C C . HIS A 1 94 ? -2.190 13.963 10.881 1.00 82.06 94 HIS A C 1
ATOM 722 O O . HIS A 1 94 ? -2.556 13.156 11.730 1.00 82.06 94 HIS A O 1
ATOM 728 N N . PHE A 1 95 ? -0.906 14.278 10.703 1.00 81.88 95 PHE A N 1
ATOM 729 C CA . PHE A 1 95 ? 0.173 13.737 11.528 1.00 81.88 95 PHE A CA 1
ATOM 730 C C . PHE A 1 95 ? 0.044 14.173 12.990 1.00 81.88 95 PHE A C 1
ATOM 732 O O . PHE A 1 95 ? 0.090 13.334 13.889 1.00 81.88 95 PHE A O 1
ATOM 739 N N . VAL A 1 96 ? -0.187 15.467 13.238 1.00 84.56 96 VAL A N 1
ATOM 740 C CA . VAL A 1 96 ? -0.416 15.990 14.594 1.00 84.56 96 VAL A CA 1
ATOM 741 C C . VAL A 1 96 ? -1.670 15.365 15.205 1.00 84.56 96 VAL A C 1
ATOM 743 O O . VAL A 1 96 ? -1.625 14.890 16.338 1.00 84.56 96 VAL A O 1
ATOM 746 N N . GLY A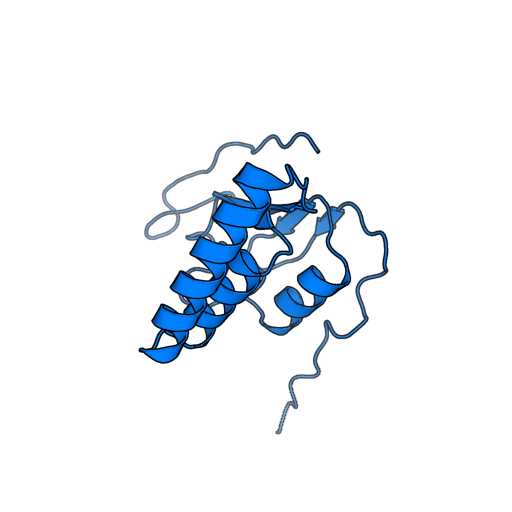 1 97 ? -2.768 15.298 14.447 1.00 80.88 97 GLY A N 1
ATOM 747 C CA . GLY A 1 97 ? -4.000 14.639 14.882 1.00 80.88 97 GLY A CA 1
ATOM 748 C C . GLY A 1 97 ? -3.781 13.172 15.257 1.00 80.88 97 GLY A C 1
ATOM 749 O O . GLY A 1 97 ? -4.169 12.768 16.351 1.00 80.88 97 GLY A O 1
ATOM 750 N N . ALA A 1 98 ? -3.096 12.406 14.401 1.00 75.38 98 ALA A N 1
ATOM 751 C CA . ALA A 1 98 ? -2.766 11.002 14.629 1.00 75.38 98 ALA A CA 1
ATOM 752 C C . ALA A 1 98 ? -1.906 10.811 15.888 1.00 75.38 98 ALA A C 1
ATOM 754 O O . ALA A 1 98 ? -2.192 9.918 16.688 1.00 75.38 98 ALA A O 1
ATOM 755 N N . LEU A 1 99 ? -0.902 11.674 16.101 1.00 77.94 99 LEU A N 1
ATOM 756 C CA . LEU A 1 99 ? -0.053 11.668 17.295 1.00 77.94 99 LEU A CA 1
ATOM 757 C C . LEU A 1 99 ? -0.889 11.871 18.567 1.00 77.94 99 LEU A C 1
ATOM 759 O O . LEU A 1 99 ? -0.730 11.126 19.531 1.00 77.94 99 LEU A O 1
ATOM 763 N N . VAL A 1 100 ? -1.824 12.826 18.546 1.00 78.50 100 VAL A N 1
ATOM 764 C CA . VAL A 1 100 ? -2.746 13.087 19.660 1.00 78.50 100 VAL A CA 1
ATOM 765 C C . VAL A 1 100 ? -3.636 11.867 19.918 1.00 78.50 100 VAL A C 1
ATOM 767 O O . VAL A 1 100 ? -3.657 11.354 21.033 1.00 78.50 100 VAL A O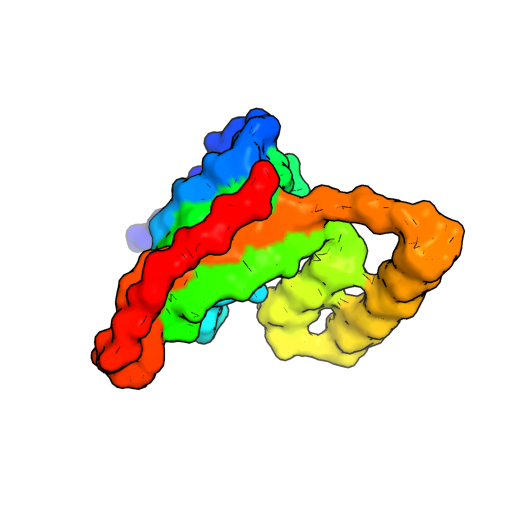 1
ATOM 770 N N . THR A 1 101 ? -4.328 11.328 18.912 1.00 71.31 101 THR A N 1
ATOM 771 C CA . THR A 1 101 ? -5.155 10.118 19.098 1.00 71.31 101 THR A CA 1
ATOM 77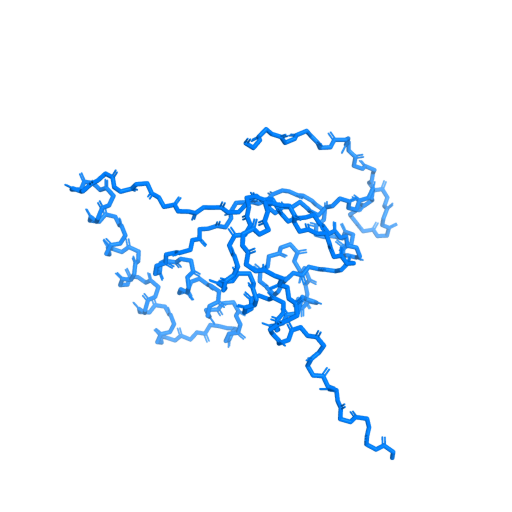2 C C . THR A 1 101 ? -4.345 8.925 19.600 1.00 71.31 101 THR A C 1
ATOM 774 O O . THR A 1 101 ? -4.802 8.211 20.488 1.00 71.31 101 THR A O 1
ATOM 777 N N . ARG A 1 102 ? -3.120 8.726 19.105 1.00 70.12 102 ARG A N 1
ATOM 778 C CA . ARG A 1 102 ? -2.270 7.602 19.509 1.00 70.12 102 ARG A CA 1
ATOM 779 C C . ARG A 1 102 ? -1.791 7.729 20.956 1.00 70.12 102 ARG A C 1
ATOM 781 O O . ARG A 1 102 ? -1.801 6.735 21.673 1.00 70.12 102 ARG A O 1
ATOM 788 N N . VAL A 1 103 ? -1.413 8.933 21.388 1.00 70.25 103 VAL A N 1
ATOM 789 C CA . VAL A 1 103 ? -0.938 9.198 22.758 1.00 70.25 103 VAL A CA 1
ATOM 790 C C . VAL A 1 103 ? -2.083 9.186 23.771 1.00 70.25 103 VAL A C 1
ATOM 792 O O . VAL A 1 103 ? -1.908 8.675 24.872 1.00 70.25 103 VAL A O 1
ATOM 795 N N . PHE A 1 104 ? -3.252 9.727 23.416 1.00 67.75 104 PHE A N 1
ATOM 796 C CA . PHE A 1 104 ? -4.341 9.936 24.376 1.00 67.75 104 PHE A CA 1
ATOM 797 C C . PHE A 1 104 ? -5.447 8.878 24.336 1.00 67.75 104 PHE A C 1
ATOM 799 O O . PHE A 1 104 ? -6.128 8.703 25.342 1.00 67.75 104 PHE A O 1
ATOM 806 N N . LYS A 1 105 ? -5.656 8.184 23.209 1.00 63.78 105 LYS A N 1
ATOM 807 C CA . LYS A 1 105 ? -6.740 7.195 23.069 1.00 63.78 105 LYS A CA 1
ATOM 808 C C . LYS A 1 105 ? -6.275 5.752 22.897 1.00 63.78 105 LYS A C 1
ATOM 810 O O . LYS A 1 105 ? -7.085 4.857 23.100 1.00 63.78 105 LYS A O 1
ATOM 815 N N . GLY A 1 106 ? -5.011 5.515 22.534 1.00 60.44 106 GLY A N 1
ATOM 816 C CA . GLY A 1 106 ? -4.487 4.157 22.353 1.00 60.44 106 GLY A CA 1
ATOM 817 C C . GLY A 1 106 ? -5.263 3.320 21.326 1.00 60.44 106 GLY A C 1
ATOM 818 O O . GLY A 1 106 ? -5.371 2.111 21.495 1.00 60.44 106 GLY A O 1
ATOM 819 N N . GLU A 1 107 ? -5.845 3.949 20.299 1.00 64.06 107 GLU A N 1
ATOM 820 C CA . GLU A 1 107 ? -6.662 3.250 19.299 1.00 64.06 107 GLU A CA 1
ATOM 821 C C . GLU A 1 107 ? -5.798 2.305 18.443 1.00 64.06 107 GLU A C 1
ATOM 823 O O . GLU A 1 107 ? -4.804 2.716 17.834 1.00 64.06 107 GLU A O 1
ATOM 828 N N . GLU A 1 108 ? -6.180 1.025 18.400 1.00 65.31 108 GLU A N 1
ATOM 829 C CA . GLU A 1 108 ? -5.686 0.089 17.393 1.00 65.31 108 GLU A CA 1
ATOM 830 C C . GLU A 1 108 ? -6.441 0.317 16.083 1.00 65.31 108 GLU A C 1
ATOM 832 O O . GLU A 1 108 ? -7.671 0.277 16.042 1.00 65.31 108 GLU A O 1
ATOM 837 N N . PHE A 1 109 ? -5.698 0.549 15.004 1.00 72.62 109 PHE A N 1
ATOM 838 C CA . PHE A 1 109 ? -6.264 0.749 13.674 1.00 72.62 109 PHE A CA 1
ATOM 839 C C . PHE A 1 109 ? -6.103 -0.511 12.825 1.00 72.62 109 PHE A C 1
ATOM 841 O O . PHE A 1 109 ? -5.089 -1.216 12.918 1.00 72.62 109 PHE A O 1
ATOM 848 N N . GLU A 1 110 ? -7.094 -0.761 11.965 1.00 87.50 110 GLU A N 1
ATOM 849 C CA . GLU A 1 110 ? -7.006 -1.773 10.915 1.00 87.50 110 GLU A CA 1
ATOM 850 C C . GLU A 1 110 ? -5.799 -1.481 10.019 1.00 87.50 110 GLU A C 1
ATOM 852 O O . GLU A 1 110 ? -5.539 -0.335 9.635 1.00 87.50 110 GLU A O 1
ATOM 857 N N . ARG A 1 111 ? -5.049 -2.535 9.704 1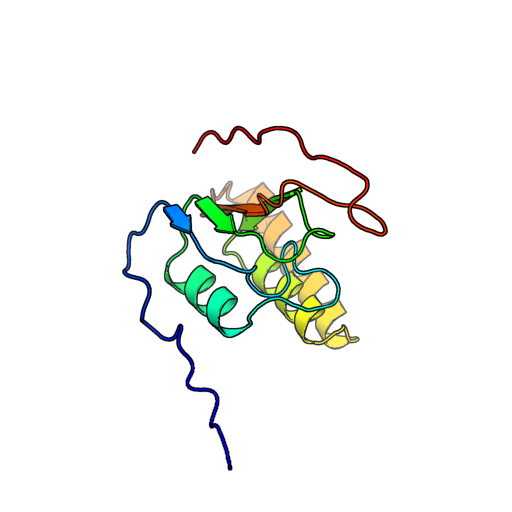.00 93.25 111 ARG A N 1
ATOM 858 C CA . ARG A 1 111 ? -3.826 -2.474 8.908 1.00 93.25 111 ARG A CA 1
ATOM 859 C C . ARG A 1 111 ? -3.817 -3.600 7.888 1.00 93.25 111 ARG A C 1
ATOM 861 O O . ARG A 1 111 ? -4.287 -4.700 8.173 1.00 93.25 111 ARG A O 1
ATOM 868 N N . CYS A 1 112 ? -3.223 -3.322 6.737 1.00 97.06 112 CYS A N 1
ATOM 869 C CA . CYS A 1 112 ? -2.942 -4.297 5.698 1.00 97.06 112 CYS A CA 1
ATOM 870 C C . CYS A 1 112 ? -1.430 -4.446 5.546 1.00 97.06 112 CYS A C 1
ATOM 872 O O . CYS A 1 112 ? -0.719 -3.459 5.344 1.00 97.06 112 CYS A O 1
ATOM 874 N N . ILE A 1 113 ? -0.937 -5.680 5.601 1.00 98.00 113 ILE A N 1
ATOM 875 C CA . ILE A 1 113 ? 0.432 -5.989 5.190 1.00 98.00 113 ILE A CA 1
ATOM 876 C C . ILE A 1 113 ? 0.434 -6.091 3.665 1.00 98.00 113 ILE A C 1
ATOM 878 O O . ILE A 1 113 ? -0.357 -6.832 3.086 1.00 98.00 113 ILE A O 1
ATOM 882 N N . LEU A 1 114 ? 1.294 -5.322 3.012 1.00 98.31 114 LEU A N 1
ATOM 883 C CA . LEU A 1 114 ? 1.466 -5.303 1.566 1.00 98.31 114 LEU A CA 1
ATOM 884 C C . LEU A 1 114 ? 2.760 -6.034 1.230 1.00 98.31 114 LEU A C 1
ATOM 886 O O . LEU A 1 114 ? 3.812 -5.688 1.763 1.00 98.31 114 LEU A O 1
ATOM 890 N N . VAL A 1 115 ? 2.692 -7.030 0.349 1.00 98.25 115 VAL A N 1
ATOM 891 C CA . VAL A 1 115 ? 3.863 -7.808 -0.071 1.00 98.25 115 VAL A CA 1
ATOM 892 C C . VAL A 1 115 ? 3.984 -7.761 -1.583 1.00 98.25 115 VAL A C 1
ATOM 894 O O . VAL A 1 115 ? 3.196 -8.381 -2.297 1.00 98.25 115 VAL A O 1
ATOM 897 N N . ASN A 1 116 ? 5.019 -7.078 -2.068 1.00 97.56 116 ASN A N 1
ATOM 898 C CA . ASN A 1 116 ? 5.474 -7.234 -3.440 1.00 97.56 116 ASN A CA 1
ATOM 899 C C . ASN A 1 116 ? 6.419 -8.441 -3.505 1.00 97.56 116 ASN A C 1
ATOM 901 O O . ASN A 1 116 ? 7.606 -8.336 -3.193 1.00 97.56 116 ASN A O 1
ATOM 905 N N . ALA A 1 117 ? 5.867 -9.583 -3.905 1.00 95.94 117 ALA A N 1
ATOM 906 C CA . ALA A 1 117 ? 6.532 -10.878 -3.988 1.00 95.94 117 ALA A CA 1
ATOM 907 C C . ALA A 1 117 ? 7.328 -11.072 -5.294 1.00 95.94 117 ALA A C 1
ATOM 909 O O . ALA A 1 117 ? 7.540 -12.204 -5.735 1.00 95.94 117 ALA A O 1
ATOM 910 N N . ALA A 1 118 ? 7.748 -9.990 -5.957 1.00 93.81 118 ALA A N 1
ATOM 911 C CA . ALA A 1 118 ? 8.661 -10.101 -7.084 1.00 93.81 118 ALA A CA 1
ATOM 912 C C . ALA A 1 118 ? 9.973 -10.773 -6.638 1.00 93.81 118 ALA A C 1
ATOM 914 O O . ALA A 1 118 ? 10.648 -10.317 -5.719 1.00 93.81 118 ALA A O 1
ATOM 915 N N . MET A 1 119 ? 10.334 -11.863 -7.319 1.00 92.31 119 MET A N 1
ATOM 916 C CA . MET A 1 119 ? 11.527 -12.673 -7.029 1.00 92.31 119 MET A CA 1
ATOM 917 C C . MET A 1 119 ? 12.839 -11.948 -7.345 1.00 92.31 119 MET A C 1
ATOM 919 O O . MET A 1 119 ? 13.910 -12.409 -6.955 1.00 92.31 119 MET A O 1
ATOM 923 N N . VAL A 1 120 ? 12.763 -10.843 -8.086 1.00 91.19 120 VAL A N 1
ATOM 924 C CA . VAL A 1 120 ? 13.915 -10.078 -8.552 1.00 91.19 120 VAL A CA 1
ATOM 925 C C . VAL A 1 120 ? 13.726 -8.587 -8.308 1.00 91.19 120 VAL A C 1
ATOM 927 O O . VAL A 1 120 ? 12.598 -8.098 -8.259 1.00 91.19 120 VAL A O 1
ATOM 930 N N . SER A 1 121 ? 14.842 -7.875 -8.158 1.00 89.25 121 SER A N 1
ATOM 931 C CA . SER A 1 121 ? 14.885 -6.422 -7.975 1.00 89.25 121 SER A CA 1
ATOM 932 C C . SER A 1 121 ? 16.215 -5.824 -8.470 1.00 89.25 121 SER A C 1
ATOM 934 O O . SER A 1 121 ? 17.098 -6.516 -8.990 1.00 89.25 121 SER A O 1
ATOM 936 N N . GLY A 1 122 ? 16.384 -4.514 -8.292 1.00 85.06 122 GLY A N 1
ATOM 937 C CA . GLY A 1 122 ? 17.581 -3.765 -8.667 1.00 85.06 122 GLY A CA 1
ATOM 938 C C . GLY A 1 122 ? 17.668 -3.426 -10.158 1.00 85.06 122 GLY A C 1
ATOM 939 O O . GLY A 1 122 ? 16.786 -3.721 -10.962 1.00 85.06 122 GLY A O 1
ATOM 940 N N . MET A 1 123 ? 18.760 -2.764 -10.554 1.00 79.06 123 MET A N 1
ATOM 941 C CA . MET A 1 123 ? 18.966 -2.401 -11.958 1.00 79.06 123 MET A CA 1
ATOM 942 C C . MET A 1 123 ? 19.137 -3.654 -12.825 1.00 79.06 123 MET A C 1
ATOM 944 O O . MET A 1 123 ? 20.107 -4.398 -12.658 1.00 79.06 123 MET A O 1
ATOM 948 N N . ARG A 1 124 ? 18.237 -3.824 -13.803 1.00 82.69 124 ARG A N 1
ATOM 949 C CA . ARG A 1 124 ? 18.181 -4.986 -14.709 1.00 82.69 124 ARG A CA 1
ATOM 950 C C . ARG A 1 124 ? 17.939 -6.320 -13.986 1.00 82.69 124 ARG A C 1
ATOM 952 O O . ARG A 1 124 ? 18.449 -7.334 -14.451 1.00 82.69 124 ARG A O 1
ATOM 959 N N . ASP A 1 125 ? 17.219 -6.310 -12.862 1.00 86.62 125 ASP A N 1
ATOM 960 C CA . ASP A 1 125 ? 16.770 -7.526 -12.161 1.00 86.62 125 ASP A CA 1
ATOM 961 C C . ASP A 1 125 ? 17.908 -8.467 -11.726 1.00 86.62 125 ASP A C 1
ATOM 963 O O . ASP A 1 125 ? 17.789 -9.690 -11.742 1.00 86.62 125 ASP A O 1
ATOM 967 N N . LYS A 1 126 ? 19.056 -7.891 -11.355 1.00 86.19 126 LYS A N 1
ATOM 968 C CA . LYS A 1 126 ? 20.245 -8.657 -10.951 1.00 86.19 126 LYS A CA 1
ATOM 969 C C . LYS A 1 126 ? 20.218 -9.130 -9.499 1.00 86.19 126 LYS A C 1
ATOM 971 O O . LYS A 1 126 ? 21.075 -9.922 -9.116 1.00 86.19 126 LYS A O 1
ATOM 976 N N . LEU A 1 127 ? 19.300 -8.617 -8.685 1.00 88.00 127 LEU A N 1
ATOM 977 C CA . LEU A 1 127 ? 19.141 -9.027 -7.294 1.00 88.00 127 LEU A CA 1
ATOM 978 C C . LEU A 1 127 ? 18.031 -10.067 -7.220 1.00 88.00 127 LEU A C 1
ATOM 980 O O . LEU A 1 127 ? 16.982 -9.870 -7.821 1.00 88.00 127 LEU A O 1
ATOM 984 N N . THR A 1 128 ? 18.263 -11.150 -6.483 1.00 91.06 128 THR A N 1
ATOM 985 C CA . THR A 1 128 ? 17.237 -12.151 -6.163 1.00 91.06 128 THR A CA 1
ATOM 986 C C . THR A 1 128 ? 16.729 -11.894 -4.752 1.00 91.06 128 THR A C 1
ATOM 988 O O . THR A 1 128 ? 17.526 -11.606 -3.859 1.00 91.06 128 THR A O 1
ATOM 991 N N . MET A 1 129 ? 15.418 -11.976 -4.563 1.00 88.25 129 MET A N 1
ATOM 992 C CA . MET A 1 129 ? 14.767 -11.743 -3.279 1.00 88.25 129 MET A CA 1
ATOM 993 C C . MET A 1 129 ? 14.609 -13.056 -2.509 1.00 88.25 129 MET A C 1
ATOM 995 O O . MET A 1 129 ? 14.342 -14.106 -3.094 1.00 88.25 129 MET A O 1
ATOM 999 N N . GLU A 1 130 ? 14.765 -12.993 -1.190 1.00 90.69 130 GLU A N 1
ATOM 1000 C CA . GLU A 1 130 ? 14.476 -14.121 -0.306 1.00 90.69 130 GLU A CA 1
ATOM 1001 C C . GLU A 1 130 ? 12.964 -14.312 -0.123 1.00 90.69 130 GLU A C 1
ATOM 1003 O O . GLU A 1 130 ? 12.157 -13.416 -0.386 1.00 90.69 130 GLU A O 1
ATOM 1008 N N . ALA A 1 131 ? 12.570 -15.496 0.352 1.00 89.38 131 ALA A N 1
ATOM 1009 C CA . ALA A 1 131 ? 11.178 -15.776 0.668 1.00 89.38 131 ALA A CA 1
ATOM 1010 C C . ALA A 1 131 ? 10.696 -14.890 1.828 1.00 89.38 131 ALA A C 1
ATOM 1012 O O . ALA A 1 131 ? 11.288 -14.869 2.907 1.00 89.38 131 ALA A O 1
ATOM 1013 N N . VAL A 1 132 ? 9.578 -14.196 1.623 1.00 91.62 132 VAL A N 1
ATOM 1014 C CA . VAL A 1 132 ? 8.951 -13.370 2.659 1.00 91.62 132 VAL A CA 1
ATOM 1015 C C . VAL A 1 132 ? 8.020 -14.238 3.503 1.00 91.62 132 VAL A C 1
ATOM 1017 O O . VAL A 1 132 ? 7.118 -14.888 2.978 1.0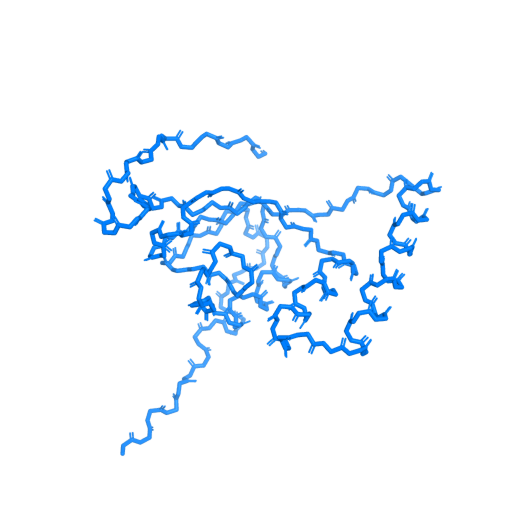0 91.62 132 VAL A O 1
ATOM 1020 N N . THR A 1 133 ? 8.215 -14.219 4.821 1.00 93.50 133 THR A N 1
ATOM 1021 C CA . THR A 1 133 ? 7.291 -14.833 5.785 1.00 93.50 133 THR A CA 1
ATOM 1022 C C . THR A 1 133 ? 6.472 -13.742 6.457 1.00 93.50 133 THR A C 1
ATOM 1024 O O . THR A 1 133 ? 7.036 -12.809 7.025 1.00 93.50 133 THR A O 1
ATOM 1027 N N . VAL A 1 134 ? 5.146 -13.867 6.415 1.00 92.56 134 VAL A N 1
ATOM 1028 C CA . VAL A 1 134 ? 4.221 -12.931 7.064 1.00 92.56 134 VAL A CA 1
ATOM 1029 C C . VAL A 1 134 ? 3.361 -13.683 8.071 1.00 92.56 134 VAL A C 1
ATOM 1031 O O . VAL A 1 134 ? 2.801 -14.730 7.753 1.00 92.56 134 VAL A O 1
ATOM 1034 N N . VAL A 1 135 ? 3.239 -13.127 9.276 1.00 90.31 135 VAL A N 1
ATOM 1035 C CA . VAL A 1 135 ? 2.325 -13.607 10.317 1.00 90.31 135 VAL A CA 1
ATOM 1036 C C . VAL A 1 135 ? 1.180 -12.608 10.411 1.00 90.31 135 VAL A C 1
ATOM 1038 O O . VAL A 1 135 ? 1.422 -11.439 10.711 1.00 90.31 135 VAL A O 1
ATOM 1041 N N . ILE A 1 136 ? -0.038 -13.062 10.103 1.00 85.56 136 ILE A N 1
ATOM 1042 C CA . ILE A 1 136 ? -1.248 -12.234 10.121 1.00 85.56 136 ILE A CA 1
ATOM 1043 C C . ILE A 1 136 ? -2.120 -12.514 11.322 1.00 85.56 136 ILE A C 1
ATOM 1045 O O . ILE A 1 136 ? -2.687 -13.625 11.448 1.00 85.56 136 ILE A O 1
#

Foldseek 3Di:
DDPPPPLPQVVPDDAPAQEAEDADAAAPALCPPRNHHPSVVVVCLVRQHQEYEYAPNQQSADKDKAFNAQLSVLSRCCSVVVHDPVSVVSNVVRVVVVVCCCVPPVDDTRMYMYGHPRQFHDDPRPDGDDDDDDDD

Secondary structure (DSSP, 8-state):
-------SSTTTSPTT-SEEE-SSPBTTSS-GGGTSBHHHHHHHHHH--SEEEE-S-GGG-EEEEEE-SHHHHHHHHHHHHT--HHHHHHHHHHHHHHHHHHHHH-PPPPEEEEEE--SEESGGG-EEPPPPP---

Radius of gyration: 16.29 Å; chains: 1; bounding box: 37×39×56 Å